Protein AF-A0A6B0VIJ8-F1 (afdb_monomer)

Solvent-accessible surface area (backbone atoms only — not comparable to full-atom values): 8022 Å² total; per-residue (Å²): 126,75,68,58,58,57,51,50,52,50,51,51,52,19,49,52,45,1,47,54,41,32,51,50,53,47,51,50,50,16,57,50,68,76,45,74,67,86,78,74,76,57,95,39,75,68,50,44,50,53,52,52,52,31,54,52,40,26,23,44,55,32,16,50,32,46,42,39,31,72,77,68,64,44,55,61,19,44,53,48,47,53,51,54,50,53,50,17,48,53,56,32,32,56,52,44,51,53,24,60,77,68,71,48,80,89,81,82,87,50,50,46,38,39,59,53,79,41,29,66,55,61,41,50,52,27,50,52,45,40,52,51,54,50,56,54,50,57,56,56,58,57,54,58,58,66,67,74,78,112

Foldseek 3Di:
DVVVVVVVVLQVVLQVQLQVQLVVLQVLVCVLLVHDRPPDDDPDPVSVVLQVVLSVLSSCLRSVLSSCCVPVVDDQLVVLSVVLSVCQSVQSSVVNVVCVVVVHDDDDDGSSVCSGRVSVVSVVVSVVSSVVSNVVVVVVVVVVVVVVVD

Sequence (150 aa):
MISDTRSRRTVAYCLVGGIVHAILA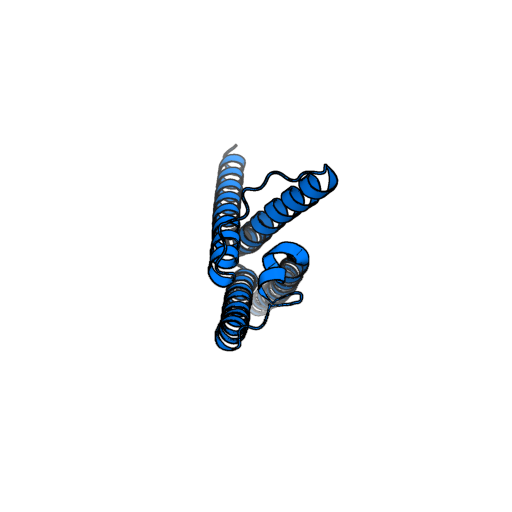LWLGAAVRGRSIPVSTPDTPSGGLVVAVTLVGLVLLGAVPLALRIRKRLVTPLVALGVLFAWAFVSSWFHFETARDTGATPTGLYADSLFGVLWFVPLAVVLLLGIVEYAVRTRFDSHRFSAVQN

Radius of gyration: 19.54 Å; Cα contacts (8 Å, |Δi|>4): 131; chains: 1; bounding box: 58×33×59 Å

Nearest PDB structures (foldseek):
  7my1-assembly1_AAA-2  TM=3.046E-01  e=9.229E+00  Synechocystis sp. PCC 6803 substr. Kazusa

Organism: NCBI:txid2691917

pLDDT: mean 88.45, std 10.41, range [52.62, 97.88]

Secondary structure (DSSP, 8-state):
-HHHHHHHHHHHHHHHHHHHHHHHHHHHHHHHHT-----PPPSSHHHHHHHHHHHHHHHHHHHHHHHHHHHH---HHHHHHHHHHHHHHHHHHHHHHHHHHHT----S--TTHHHHT-THHHHHHHHHHHHHHHHHHHHHHHHHHHTT--

Structure (mmCIF, N/CA/C/O backbone):
data_AF-A0A6B0VIJ8-F1
#
_entry.id   AF-A0A6B0VIJ8-F1
#
loop_
_atom_site.group_PDB
_atom_site.id
_atom_site.type_symbol
_atom_site.label_atom_id
_atom_site.label_alt_id
_atom_site.label_comp_id
_atom_site.label_asym_id
_atom_site.label_entity_id
_atom_site.label_seq_id
_atom_site.pdbx_PDB_ins_code
_atom_site.Cartn_x
_atom_site.Cartn_y
_atom_site.Cartn_z
_atom_site.occupancy
_atom_site.B_iso_or_equiv
_atom_site.auth_seq_id
_atom_site.auth_comp_id
_atom_site.auth_asym_id
_atom_site.auth_atom_id
_atom_site.pdbx_PDB_model_num
ATOM 1 N N . MET A 1 1 ? -2.175 8.839 33.047 1.00 52.62 1 MET A N 1
ATOM 2 C CA . MET A 1 1 ? -0.808 8.546 32.548 1.00 52.62 1 MET A CA 1
ATOM 3 C C . MET A 1 1 ? -0.649 7.180 31.853 1.00 52.62 1 MET A C 1
ATOM 5 O O . MET A 1 1 ? 0.261 7.038 31.053 1.00 52.62 1 MET A O 1
ATOM 9 N N . ILE A 1 2 ? -1.527 6.185 32.075 1.00 54.41 2 ILE A N 1
ATOM 10 C CA . ILE A 1 2 ? -1.421 4.830 31.470 1.00 54.41 2 ILE A CA 1
ATOM 11 C C . ILE A 1 2 ? -1.957 4.750 30.018 1.00 54.41 2 ILE A C 1
ATOM 13 O O . ILE A 1 2 ? -1.552 3.884 29.245 1.00 54.41 2 ILE A O 1
ATOM 17 N N . SER A 1 3 ? -2.83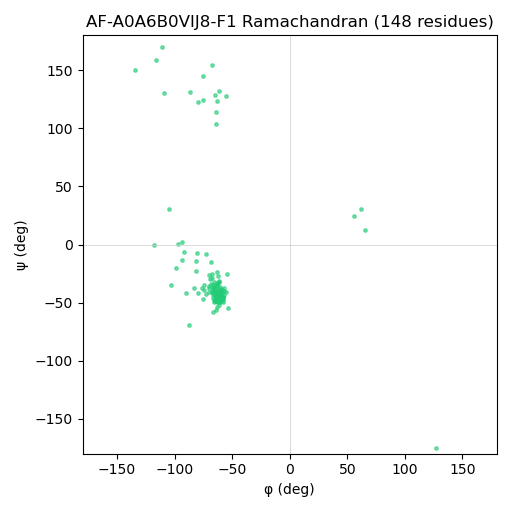7 5.667 29.601 1.00 60.19 3 SER A N 1
ATOM 18 C CA . SER A 1 3 ? -3.394 5.705 28.236 1.00 60.19 3 SER A CA 1
ATOM 19 C C . SER A 1 3 ? -2.358 6.058 27.158 1.00 60.19 3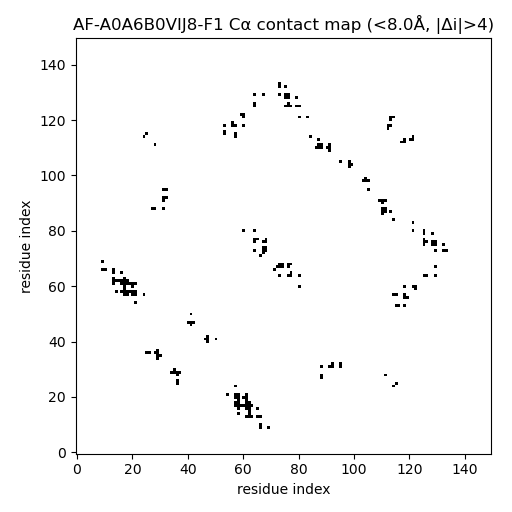 SER A C 1
ATOM 21 O O . SER A 1 3 ? -2.471 5.601 26.019 1.00 60.19 3 SER A O 1
ATOM 23 N N . ASP A 1 4 ? -1.327 6.824 27.522 1.00 64.69 4 ASP A N 1
ATOM 24 C CA . ASP A 1 4 ? -0.379 7.400 26.566 1.00 64.69 4 ASP A CA 1
ATOM 25 C C . ASP A 1 4 ? 0.622 6.355 26.036 1.00 64.69 4 ASP A C 1
ATOM 27 O O . ASP A 1 4 ? 0.912 6.279 24.841 1.00 64.69 4 ASP A O 1
ATOM 31 N N . THR A 1 5 ? 1.064 5.429 26.890 1.00 71.25 5 THR A N 1
ATOM 32 C CA . THR A 1 5 ? 1.993 4.352 26.503 1.00 71.25 5 THR A CA 1
ATOM 33 C C . THR A 1 5 ? 1.341 3.315 25.585 1.00 71.25 5 THR A C 1
ATOM 35 O O . THR A 1 5 ? 1.972 2.849 24.634 1.00 71.25 5 THR A O 1
ATOM 38 N N . ARG A 1 6 ? 0.061 2.976 25.806 1.00 75.69 6 ARG A N 1
ATOM 39 C CA . ARG A 1 6 ? -0.697 2.046 24.944 1.00 75.69 6 ARG A CA 1
ATOM 40 C C . ARG A 1 6 ? -0.934 2.634 23.552 1.00 75.69 6 ARG A C 1
ATOM 42 O O . ARG A 1 6 ? -0.823 1.917 22.554 1.00 75.69 6 ARG A O 1
ATOM 49 N N . SER A 1 7 ? -1.205 3.938 23.489 1.00 84.81 7 SER A N 1
ATOM 50 C CA . SER A 1 7 ? -1.339 4.677 22.233 1.00 84.81 7 SER A CA 1
ATOM 51 C C . SER A 1 7 ? -0.022 4.676 21.450 1.00 84.81 7 SER A C 1
ATOM 53 O O . SER A 1 7 ? -0.003 4.256 20.292 1.00 84.81 7 SER A O 1
ATOM 55 N N . ARG A 1 8 ? 1.100 5.010 22.107 1.00 88.19 8 ARG A N 1
ATOM 56 C CA . ARG A 1 8 ? 2.441 5.010 21.491 1.00 88.19 8 ARG A CA 1
ATOM 57 C C . ARG A 1 8 ? 2.856 3.638 20.962 1.00 88.19 8 ARG A C 1
ATOM 59 O O . ARG A 1 8 ? 3.306 3.544 19.826 1.00 88.19 8 ARG A O 1
ATOM 66 N N . ARG A 1 9 ? 2.645 2.564 21.734 1.00 89.88 9 ARG A N 1
ATOM 67 C CA . ARG A 1 9 ? 2.926 1.186 21.281 1.00 89.88 9 ARG A CA 1
ATOM 68 C C . ARG A 1 9 ? 2.100 0.810 20.053 1.00 89.88 9 ARG A C 1
ATOM 70 O O . ARG A 1 9 ? 2.623 0.213 19.123 1.00 89.88 9 ARG A O 1
ATOM 77 N N . THR A 1 10 ? 0.826 1.202 20.025 1.00 90.94 10 THR A N 1
ATOM 78 C CA . THR A 1 10 ? -0.048 0.949 18.869 1.00 90.94 10 THR A CA 1
ATOM 79 C C . THR A 1 10 ? 0.466 1.661 17.621 1.00 90.94 10 THR A C 1
ATOM 81 O O . THR A 1 10 ? 0.538 1.047 16.562 1.00 90.94 10 THR A O 1
ATOM 84 N N . VAL A 1 11 ? 0.848 2.936 17.747 1.00 93.06 11 VAL A N 1
ATOM 85 C CA . VAL A 1 11 ? 1.435 3.708 16.641 1.00 93.06 11 VAL A CA 1
ATOM 86 C C . VAL A 1 11 ? 2.730 3.056 16.161 1.00 93.06 11 VAL A C 1
ATOM 88 O O . VAL A 1 11 ? 2.876 2.842 14.962 1.00 93.06 11 VAL A O 1
ATOM 91 N N . ALA A 1 12 ? 3.616 2.659 17.078 1.00 94.44 12 ALA A N 1
ATOM 92 C CA . ALA A 1 12 ? 4.860 1.976 16.737 1.00 94.44 12 ALA A CA 1
ATOM 93 C C . ALA A 1 12 ? 4.610 0.674 15.957 1.00 94.44 12 ALA A C 1
ATOM 95 O O . ALA A 1 12 ? 5.212 0.476 14.907 1.00 94.44 12 ALA A O 1
ATOM 96 N N . TYR A 1 13 ? 3.673 -0.175 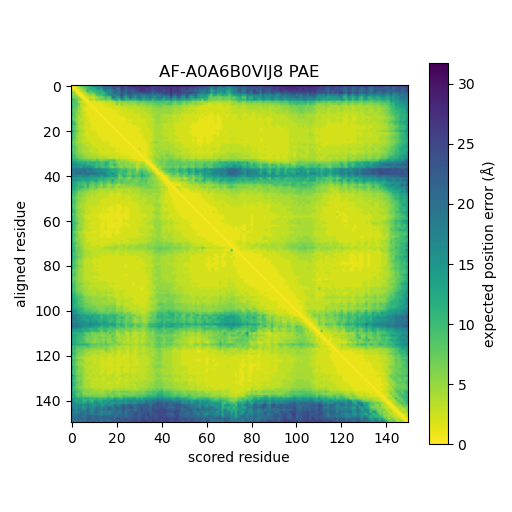16.394 1.00 95.00 13 TYR A N 1
ATOM 97 C CA . TYR A 1 13 ? 3.324 -1.396 15.657 1.00 95.00 13 TYR A CA 1
ATOM 98 C C . TYR A 1 13 ? 2.749 -1.113 14.267 1.00 95.00 13 TYR A C 1
ATOM 100 O O . TYR A 1 13 ? 3.079 -1.817 13.317 1.00 95.00 13 TYR A O 1
ATOM 108 N N . CYS A 1 14 ? 1.920 -0.074 14.130 1.00 96.19 14 CYS A N 1
ATOM 109 C CA . CYS A 1 14 ? 1.379 0.313 12.827 1.00 96.19 14 CYS A CA 1
ATOM 110 C C . CYS A 1 14 ? 2.489 0.804 11.892 1.00 96.19 14 CYS A C 1
ATOM 112 O O . CYS 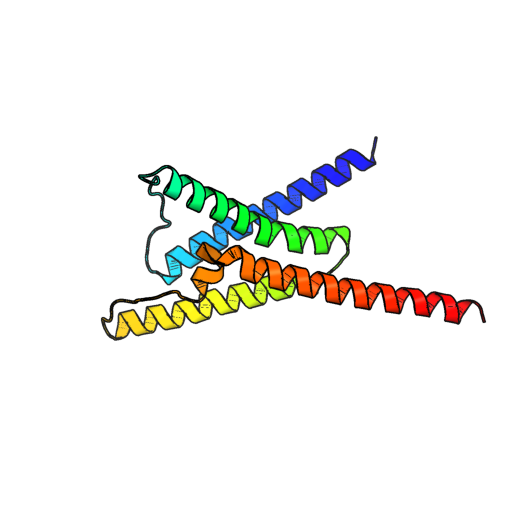A 1 14 ? 2.520 0.407 10.733 1.00 96.19 14 CYS A O 1
ATOM 114 N N . LEU A 1 15 ? 3.422 1.611 12.405 1.00 97.19 15 LEU A N 1
ATOM 115 C CA . LEU A 1 15 ? 4.578 2.084 11.644 1.00 97.19 15 LEU A CA 1
ATOM 116 C C . LEU A 1 15 ? 5.481 0.929 11.211 1.00 97.19 15 LEU A C 1
ATOM 118 O O . LEU A 1 15 ? 5.843 0.866 10.043 1.00 97.19 15 LEU A O 1
ATOM 122 N N . VAL A 1 16 ? 5.788 -0.014 12.106 1.00 97.69 16 VAL A N 1
ATOM 123 C CA . VAL A 1 16 ? 6.576 -1.210 11.764 1.00 97.69 16 VAL A CA 1
ATOM 124 C C . VAL A 1 16 ? 5.880 -2.021 10.671 1.00 97.69 16 VAL A C 1
ATOM 126 O O . VAL A 1 16 ? 6.516 -2.366 9.681 1.00 97.69 16 VAL A O 1
ATOM 129 N N . GLY A 1 17 ? 4.572 -2.272 10.793 1.00 96.88 17 GLY A N 1
ATOM 130 C CA . GLY A 1 17 ? 3.806 -2.965 9.753 1.00 96.88 17 GLY A CA 1
ATOM 131 C C . GLY A 1 17 ? 3.809 -2.223 8.412 1.00 96.88 17 GLY A C 1
ATOM 132 O O . GLY A 1 17 ? 3.972 -2.844 7.365 1.00 96.88 17 GLY A O 1
ATOM 133 N N . GLY A 1 18 ? 3.701 -0.893 8.444 1.00 97.19 18 GLY A N 1
ATOM 134 C CA . GLY A 1 18 ? 3.830 -0.034 7.267 1.00 97.19 18 GLY A CA 1
ATOM 135 C C . GLY A 1 18 ? 5.204 -0.124 6.603 1.00 97.19 18 GLY A C 1
ATOM 136 O O . GLY A 1 18 ? 5.290 -0.290 5.391 1.00 97.19 18 GLY A O 1
ATOM 137 N N . ILE A 1 19 ? 6.281 -0.078 7.388 1.00 97.75 19 ILE A N 1
ATOM 138 C CA . ILE A 1 19 ? 7.658 -0.216 6.891 1.00 97.75 19 ILE A CA 1
ATOM 139 C C . ILE A 1 19 ? 7.869 -1.596 6.261 1.00 97.75 19 ILE A C 1
ATOM 141 O O . ILE A 1 19 ? 8.399 -1.685 5.157 1.00 97.75 19 ILE A O 1
ATOM 145 N N . VAL A 1 20 ? 7.412 -2.667 6.917 1.00 97.50 20 VAL A N 1
ATOM 146 C CA . VAL A 1 20 ? 7.487 -4.032 6.370 1.00 97.50 20 VAL A CA 1
ATOM 147 C C . VAL A 1 20 ? 6.733 -4.130 5.043 1.00 97.50 20 VAL A C 1
ATOM 149 O O . VAL A 1 20 ? 7.264 -4.683 4.082 1.00 97.50 20 VAL A O 1
ATOM 152 N N . HIS A 1 21 ? 5.531 -3.551 4.954 1.00 96.19 21 HIS A N 1
ATOM 153 C CA . HIS A 1 21 ? 4.776 -3.491 3.703 1.00 96.19 21 HIS A CA 1
ATOM 154 C C . HIS A 1 21 ? 5.541 -2.738 2.607 1.00 96.19 21 HIS A C 1
ATOM 156 O O . HIS A 1 21 ? 5.638 -3.235 1.489 1.00 96.19 21 HIS A O 1
ATOM 162 N N . ALA A 1 22 ? 6.118 -1.576 2.923 1.00 95.38 22 ALA A N 1
ATOM 163 C CA . ALA A 1 22 ? 6.884 -0.786 1.965 1.00 95.38 22 ALA A CA 1
ATOM 164 C C . ALA A 1 22 ? 8.103 -1.551 1.429 1.00 95.38 22 ALA A C 1
ATOM 166 O O . ALA A 1 22 ? 8.314 -1.599 0.219 1.00 95.38 22 ALA A O 1
ATOM 167 N N . ILE A 1 23 ? 8.863 -2.207 2.313 1.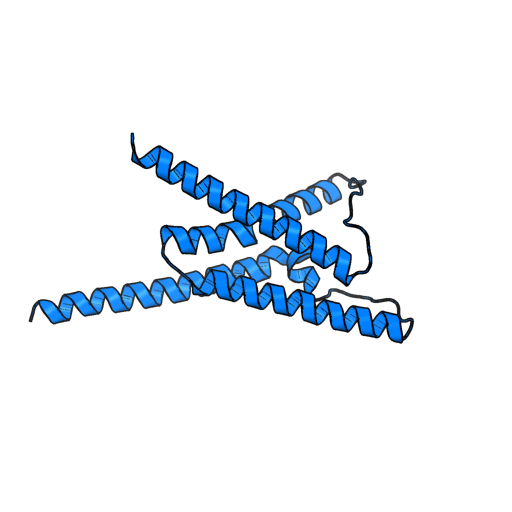00 95.06 23 ILE A N 1
ATOM 168 C CA . ILE A 1 23 ? 10.005 -3.047 1.927 1.00 95.06 23 ILE A CA 1
ATOM 169 C C . ILE A 1 23 ? 9.545 -4.179 1.006 1.00 95.06 23 ILE A C 1
ATOM 171 O O . ILE A 1 23 ? 10.149 -4.395 -0.043 1.00 95.06 23 ILE A O 1
ATOM 175 N N . LEU A 1 24 ? 8.460 -4.873 1.362 1.00 94.62 24 LEU A N 1
ATOM 176 C CA . LEU A 1 24 ? 7.932 -5.977 0.564 1.00 94.62 24 LEU A CA 1
ATOM 177 C C . LEU A 1 24 ? 7.451 -5.509 -0.817 1.00 94.62 24 LEU A C 1
ATOM 179 O O . LEU A 1 24 ? 7.731 -6.175 -1.810 1.00 94.62 24 LEU A O 1
ATOM 183 N N . ALA A 1 25 ? 6.768 -4.364 -0.891 1.00 93.69 25 ALA A N 1
ATOM 184 C CA . ALA A 1 25 ? 6.295 -3.775 -2.142 1.00 93.69 25 ALA A CA 1
ATOM 185 C C . ALA A 1 25 ? 7.457 -3.426 -3.081 1.00 93.69 25 ALA A C 1
ATOM 187 O O . ALA A 1 25 ? 7.426 -3.763 -4.264 1.00 93.69 25 ALA A O 1
ATOM 188 N N . LEU A 1 26 ? 8.504 -2.787 -2.548 1.00 92.00 26 LEU A N 1
ATOM 189 C CA . LEU A 1 26 ? 9.697 -2.426 -3.314 1.00 92.00 26 LEU A CA 1
ATOM 190 C C . LEU A 1 26 ? 10.471 -3.666 -3.770 1.00 92.00 26 LEU A C 1
ATOM 192 O O . LEU A 1 26 ? 10.888 -3.738 -4.926 1.00 92.00 26 LEU A O 1
ATOM 196 N N . TRP A 1 27 ? 10.636 -4.649 -2.882 1.00 92.69 27 TRP A N 1
ATOM 197 C CA . TRP A 1 27 ? 11.332 -5.894 -3.191 1.00 92.69 27 TRP A CA 1
ATOM 198 C C . TRP A 1 27 ? 10.601 -6.701 -4.270 1.00 92.69 27 TRP A C 1
ATOM 200 O O . TRP A 1 27 ? 11.223 -7.097 -5.255 1.00 92.69 27 TRP A O 1
ATOM 210 N N . LEU A 1 28 ? 9.282 -6.883 -4.149 1.00 92.56 28 LEU A N 1
ATOM 211 C CA . LEU A 1 28 ? 8.491 -7.571 -5.172 1.00 92.56 28 LEU A CA 1
ATOM 212 C C . LEU A 1 28 ? 8.454 -6.797 -6.491 1.00 92.56 28 LEU A C 1
ATOM 214 O O . LEU A 1 28 ? 8.523 -7.414 -7.549 1.00 92.56 28 LEU A O 1
ATOM 218 N N . GLY A 1 29 ? 8.391 -5.463 -6.452 1.00 90.75 29 GLY A N 1
ATOM 219 C CA . GLY A 1 29 ? 8.429 -4.637 -7.663 1.00 90.75 29 GLY A CA 1
ATOM 220 C C . GLY A 1 29 ? 9.739 -4.804 -8.425 1.00 90.75 29 GLY A C 1
ATOM 221 O O . GLY A 1 29 ? 9.739 -4.976 -9.644 1.00 90.75 29 GLY A O 1
ATOM 222 N N . ALA A 1 30 ? 10.855 -4.828 -7.699 1.00 89.81 30 ALA A N 1
ATOM 223 C CA . ALA A 1 30 ? 12.171 -5.113 -8.255 1.00 89.81 30 ALA A CA 1
ATOM 224 C C . ALA A 1 30 ? 12.241 -6.540 -8.837 1.00 89.81 30 ALA A C 1
ATOM 226 O O . ALA A 1 30 ? 12.613 -6.713 -10.000 1.00 89.81 30 ALA A O 1
ATOM 227 N N . ALA A 1 31 ? 11.795 -7.543 -8.071 1.00 90.88 31 ALA A N 1
ATOM 228 C CA . ALA A 1 31 ? 11.807 -8.949 -8.470 1.00 90.88 31 ALA A CA 1
ATOM 229 C C . ALA A 1 31 ? 10.972 -9.213 -9.733 1.00 90.88 31 ALA A C 1
ATOM 231 O O . ALA A 1 31 ? 11.474 -9.792 -10.694 1.00 90.88 31 ALA A O 1
ATOM 232 N N . VAL A 1 32 ? 9.728 -8.724 -9.778 1.00 90.25 32 VAL A N 1
ATOM 233 C CA . VAL A 1 32 ? 8.829 -8.869 -10.935 1.00 90.25 32 VAL A CA 1
ATOM 234 C C . VAL A 1 32 ? 9.430 -8.244 -12.193 1.00 90.25 32 VAL A C 1
ATOM 236 O O . VAL A 1 32 ? 9.321 -8.810 -13.279 1.00 90.25 32 VAL A O 1
ATOM 239 N N . ARG A 1 33 ? 10.118 -7.107 -12.056 1.00 87.62 33 ARG A N 1
ATOM 240 C CA . ARG A 1 33 ? 10.763 -6.404 -13.174 1.00 87.62 33 ARG A CA 1
ATOM 241 C C . ARG A 1 33 ? 12.117 -6.995 -13.567 1.00 87.62 33 ARG A C 1
ATOM 243 O O . ARG A 1 33 ? 12.675 -6.568 -14.574 1.00 87.62 33 ARG A O 1
ATOM 250 N N . GLY A 1 34 ? 12.652 -7.952 -12.804 1.00 84.56 34 GLY A N 1
ATOM 251 C CA . GLY A 1 34 ? 14.008 -8.472 -12.991 1.00 84.56 34 GLY A CA 1
ATOM 252 C C . GLY A 1 34 ? 15.086 -7.398 -12.806 1.00 84.56 34 GLY A C 1
ATOM 253 O O . GLY A 1 34 ? 16.114 -7.433 -13.476 1.00 84.56 34 GLY A O 1
ATOM 254 N N . ARG A 1 35 ? 14.828 -6.397 -11.956 1.00 81.69 35 ARG A N 1
ATOM 255 C CA . ARG A 1 35 ? 15.741 -5.281 -11.677 1.00 81.69 35 ARG A CA 1
ATOM 256 C C . ARG A 1 35 ? 16.172 -5.309 -10.217 1.00 81.69 35 ARG A C 1
ATOM 258 O O . ARG A 1 35 ? 15.491 -5.877 -9.369 1.00 81.69 35 ARG A O 1
ATOM 265 N N . SER A 1 36 ? 17.288 -4.661 -9.911 1.00 79.75 36 SER A N 1
ATOM 266 C CA . SER A 1 36 ? 17.617 -4.315 -8.531 1.00 79.75 36 SER A CA 1
ATOM 267 C C . SER A 1 36 ? 16.635 -3.267 -7.999 1.00 79.75 36 SER A C 1
ATOM 269 O O . SER A 1 36 ? 16.035 -2.504 -8.763 1.00 79.75 36 SER A O 1
ATOM 271 N N . ILE A 1 37 ? 16.464 -3.230 -6.673 1.00 74.62 37 ILE A N 1
ATOM 272 C CA . ILE A 1 37 ? 15.730 -2.146 -6.013 1.00 74.62 37 ILE A CA 1
ATOM 273 C C . ILE A 1 37 ? 16.408 -0.834 -6.432 1.00 74.62 37 ILE A C 1
ATOM 275 O O . ILE A 1 37 ? 17.631 -0.743 -6.310 1.00 74.62 37 ILE A O 1
ATOM 279 N N . PRO A 1 38 ? 15.672 0.162 -6.952 1.00 65.00 38 PRO A N 1
ATOM 280 C CA . PRO A 1 38 ? 16.273 1.422 -7.361 1.00 65.00 38 PRO A CA 1
ATOM 281 C C . PRO A 1 38 ? 16.848 2.130 -6.128 1.00 65.00 38 PRO A C 1
ATOM 283 O O . PRO A 1 38 ? 16.112 2.687 -5.320 1.00 65.00 38 PRO A O 1
ATOM 286 N N . VAL A 1 39 ? 18.174 2.074 -5.976 1.00 64.06 39 VAL A N 1
ATOM 287 C CA . VAL A 1 39 ? 18.938 2.800 -4.939 1.00 64.06 39 VAL A CA 1
ATOM 288 C C . VAL A 1 39 ? 19.454 4.142 -5.476 1.00 64.06 39 VAL A C 1
ATOM 290 O O . VAL A 1 39 ? 20.166 4.868 -4.790 1.00 64.06 39 VAL A O 1
ATOM 293 N N . SER A 1 40 ? 19.121 4.480 -6.724 1.00 64.62 40 SER A N 1
ATOM 294 C CA . SER A 1 40 ? 19.576 5.703 -7.374 1.00 64.62 40 SER A CA 1
ATOM 295 C C . SER A 1 40 ? 19.037 6.929 -6.643 1.00 64.62 40 SER A C 1
ATOM 297 O O . SER A 1 40 ? 17.826 7.093 -6.482 1.00 64.62 40 SER A O 1
ATOM 299 N N . THR A 1 41 ? 19.947 7.801 -6.213 1.00 73.50 41 THR A N 1
ATOM 300 C CA . THR A 1 41 ? 19.600 9.128 -5.712 1.00 73.50 41 THR A CA 1
ATOM 301 C C . THR A 1 41 ? 18.927 9.926 -6.825 1.00 73.50 41 THR A C 1
ATOM 303 O O . THR A 1 41 ? 19.447 9.943 -7.937 1.00 73.50 41 THR A O 1
ATOM 306 N N . PRO A 1 42 ? 17.784 10.575 -6.563 1.00 81.69 42 PRO A N 1
ATOM 307 C CA . PRO A 1 42 ? 17.129 11.381 -7.578 1.00 81.69 42 PRO A CA 1
ATOM 308 C C . PRO A 1 42 ? 18.003 12.577 -7.971 1.00 81.69 42 PRO A C 1
ATOM 310 O O . PRO A 1 42 ? 18.413 13.356 -7.114 1.00 81.69 42 PRO A O 1
ATOM 313 N N . ASP A 1 43 ? 18.222 12.749 -9.275 1.00 86.69 43 ASP A N 1
ATOM 314 C CA . ASP A 1 43 ? 19.076 13.809 -9.838 1.00 86.69 43 ASP A CA 1
ATOM 315 C C . ASP A 1 43 ? 18.444 15.211 -9.751 1.00 86.69 43 ASP A C 1
ATOM 317 O O . ASP A 1 43 ? 19.075 16.220 -10.062 1.00 86.69 43 ASP A O 1
ATOM 321 N N . THR A 1 44 ? 17.172 15.290 -9.346 1.00 88.94 44 THR A N 1
ATOM 322 C CA . THR A 1 44 ? 16.405 16.536 -9.248 1.00 88.94 44 THR A CA 1
ATOM 323 C C . THR A 1 44 ? 15.630 16.616 -7.929 1.00 88.94 44 THR A C 1
ATOM 325 O O . THR A 1 44 ? 15.167 15.589 -7.418 1.00 88.94 44 THR A O 1
ATOM 328 N N . PRO A 1 45 ? 15.396 17.829 -7.389 1.00 86.38 45 PRO A N 1
ATOM 329 C CA . PRO A 1 45 ? 14.569 18.011 -6.194 1.00 86.38 45 PRO A CA 1
ATOM 330 C C . PRO A 1 45 ? 13.146 17.455 -6.348 1.00 86.38 45 PRO A C 1
ATOM 332 O O . PRO A 1 45 ? 12.600 16.870 -5.413 1.00 86.38 45 PRO A O 1
ATOM 335 N N . SER A 1 46 ? 12.550 17.591 -7.537 1.00 86.94 46 SER A N 1
ATOM 336 C CA . SER A 1 46 ? 11.228 17.037 -7.847 1.00 86.94 46 SER A CA 1
ATOM 337 C C . SER A 1 46 ? 11.231 15.507 -7.828 1.00 86.94 46 SER A C 1
ATOM 339 O O . SER A 1 46 ? 10.311 14.911 -7.272 1.00 86.94 46 SER A O 1
ATOM 341 N N . GLY A 1 47 ? 12.285 14.863 -8.342 1.00 86.00 47 GLY A N 1
ATOM 342 C CA . GLY A 1 47 ? 12.479 13.417 -8.209 1.00 86.00 47 GLY A CA 1
ATOM 343 C C . GLY A 1 47 ? 12.573 12.977 -6.745 1.00 86.00 47 GLY A C 1
ATOM 344 O O . GLY A 1 47 ? 11.926 12.009 -6.346 1.00 86.00 47 GLY A O 1
ATOM 345 N N . GLY A 1 48 ? 13.303 13.738 -5.921 1.00 87.00 48 GLY A N 1
ATOM 346 C CA . GLY A 1 48 ? 13.390 13.521 -4.472 1.00 87.00 48 GLY A CA 1
ATOM 347 C C . GLY A 1 48 ? 12.033 13.560 -3.783 1.00 87.00 48 GLY A C 1
ATOM 348 O O . GLY A 1 48 ? 11.707 12.667 -2.999 1.00 87.00 48 GLY A O 1
ATOM 349 N N . LEU A 1 49 ? 11.208 14.548 -4.129 1.00 89.56 49 LEU A N 1
ATOM 350 C CA . LEU A 1 49 ? 9.857 14.673 -3.594 1.00 89.56 49 LEU A CA 1
ATOM 351 C C . LEU A 1 49 ? 8.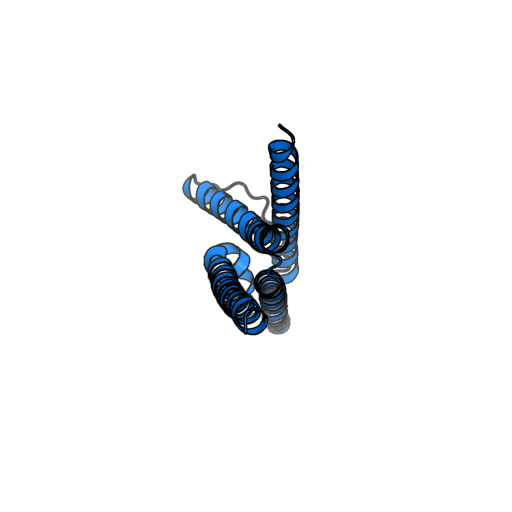968 13.485 -3.989 1.00 89.56 49 LEU A C 1
ATOM 353 O O . LEU A 1 49 ? 8.263 12.947 -3.137 1.00 89.56 49 LEU A O 1
ATOM 357 N N . VAL A 1 50 ? 9.019 13.040 -5.248 1.00 88.25 50 VAL A N 1
ATOM 358 C CA . VAL A 1 50 ? 8.235 11.885 -5.724 1.00 88.25 50 VAL A CA 1
ATOM 359 C C . VAL A 1 50 ? 8.615 10.611 -4.970 1.00 88.25 50 VAL A C 1
ATOM 361 O O . VAL A 1 50 ? 7.730 9.875 -4.525 1.00 88.25 50 VAL A O 1
ATOM 364 N N . VAL A 1 51 ? 9.913 10.368 -4.765 1.00 88.69 51 VAL A N 1
ATOM 365 C CA . VAL A 1 51 ? 10.397 9.223 -3.979 1.00 88.69 51 VAL A CA 1
ATOM 366 C C . VAL A 1 51 ? 9.909 9.319 -2.534 1.00 88.69 51 VAL A C 1
ATOM 368 O O . VAL A 1 51 ? 9.345 8.355 -2.018 1.00 88.69 51 VAL A O 1
ATOM 371 N N . ALA A 1 52 ? 10.049 10.482 -1.892 1.00 91.31 52 ALA A N 1
ATOM 372 C CA . ALA A 1 52 ? 9.610 10.681 -0.513 1.00 91.31 52 ALA A CA 1
ATOM 373 C C . ALA A 1 52 ? 8.099 10.443 -0.345 1.00 91.31 52 ALA A C 1
ATOM 375 O O . ALA A 1 52 ? 7.686 9.697 0.543 1.00 91.31 52 ALA A O 1
ATOM 376 N N . VAL A 1 53 ? 7.273 11.015 -1.228 1.00 92.50 53 VAL A N 1
ATOM 377 C CA . VAL A 1 53 ? 5.812 10.834 -1.216 1.00 92.50 53 VAL A CA 1
ATOM 378 C C . VAL A 1 53 ? 5.436 9.370 -1.441 1.00 92.50 53 VAL A C 1
ATOM 380 O O . VAL A 1 53 ? 4.550 8.859 -0.759 1.00 92.50 53 VAL A O 1
ATOM 383 N N . THR A 1 54 ? 6.128 8.677 -2.344 1.00 91.81 54 THR A N 1
ATOM 384 C CA . THR A 1 54 ? 5.903 7.249 -2.612 1.00 91.81 54 THR A CA 1
ATOM 385 C C . THR A 1 54 ? 6.221 6.389 -1.390 1.00 91.81 54 THR A C 1
ATOM 387 O O . THR A 1 54 ? 5.409 5.556 -0.994 1.00 91.81 54 THR A O 1
ATOM 390 N N . LEU A 1 55 ? 7.369 6.615 -0.742 1.00 93.50 55 LEU A N 1
ATOM 391 C CA . LEU A 1 55 ? 7.761 5.877 0.462 1.00 93.50 55 LEU A CA 1
ATOM 392 C C . LEU A 1 55 ? 6.774 6.104 1.609 1.00 93.50 55 LEU A C 1
ATOM 394 O O . LEU A 1 55 ? 6.355 5.148 2.262 1.00 93.50 55 LEU A O 1
ATOM 398 N N . VAL A 1 56 ? 6.358 7.353 1.827 1.00 95.56 56 VAL A N 1
ATOM 399 C CA . VAL A 1 56 ? 5.325 7.679 2.819 1.00 95.56 56 VAL A CA 1
ATOM 400 C C . VAL A 1 56 ? 4.015 6.974 2.474 1.00 95.56 56 VAL A C 1
ATOM 402 O O . VAL A 1 56 ? 3.411 6.352 3.345 1.00 95.56 56 VAL A O 1
ATOM 405 N N . GLY A 1 57 ? 3.600 7.014 1.209 1.00 95.50 57 GLY A N 1
ATOM 406 C CA . GLY A 1 57 ? 2.394 6.354 0.722 1.00 95.50 57 GLY A CA 1
ATOM 407 C C . GLY A 1 57 ? 2.382 4.848 0.966 1.00 95.50 57 GLY A C 1
ATOM 408 O O . GLY A 1 57 ? 1.405 4.310 1.488 1.00 95.50 57 GLY A O 1
ATOM 409 N N . LEU A 1 58 ? 3.496 4.177 0.675 1.00 95.75 58 LEU A N 1
ATOM 410 C CA . LEU A 1 58 ? 3.692 2.756 0.950 1.00 95.75 58 LEU A CA 1
ATOM 411 C C . LEU A 1 58 ? 3.625 2.442 2.449 1.00 95.75 58 LEU A C 1
ATOM 413 O O . LEU A 1 58 ? 2.942 1.504 2.860 1.00 95.75 58 LEU A O 1
ATOM 417 N N . VAL A 1 59 ? 4.276 3.246 3.293 1.00 97.56 59 VAL A N 1
ATOM 418 C CA . VAL A 1 59 ? 4.190 3.055 4.748 1.00 97.56 59 VAL A CA 1
ATOM 419 C C . VAL A 1 59 ? 2.748 3.227 5.228 1.00 97.56 59 VAL A C 1
ATOM 421 O O . VAL A 1 59 ? 2.261 2.414 6.015 1.00 97.56 59 VAL A O 1
ATOM 424 N N . LEU A 1 60 ? 2.035 4.241 4.732 1.00 97.25 60 LEU A N 1
ATOM 425 C CA . LEU A 1 60 ? 0.633 4.478 5.074 1.00 97.25 60 LEU A CA 1
ATOM 426 C C . LEU A 1 60 ? -0.276 3.331 4.623 1.00 97.25 60 LEU A C 1
ATOM 428 O O . LEU A 1 60 ? -1.141 2.919 5.397 1.00 97.25 60 LEU A O 1
ATOM 432 N N . LEU A 1 61 ? -0.056 2.777 3.429 1.00 96.19 61 LEU A N 1
ATOM 433 C CA . LEU A 1 61 ? -0.811 1.639 2.904 1.00 96.19 61 LEU A CA 1
ATOM 434 C C . LEU A 1 61 ? -0.782 0.433 3.839 1.00 96.19 61 LEU A C 1
ATOM 436 O O . LEU A 1 61 ? -1.823 -0.179 4.043 1.00 96.19 61 LEU A O 1
ATOM 440 N N . GLY A 1 62 ? 0.362 0.114 4.449 1.00 96.25 62 GLY A N 1
ATOM 441 C CA . GLY A 1 62 ? 0.433 -0.951 5.453 1.00 96.25 62 GLY A CA 1
ATOM 442 C C . GLY A 1 62 ? -0.064 -0.514 6.835 1.00 96.25 62 GLY A C 1
ATOM 443 O O . GLY A 1 62 ? -0.791 -1.249 7.509 1.00 96.25 62 GLY A O 1
ATOM 444 N N . ALA A 1 63 ? 0.294 0.698 7.267 1.00 97.12 63 ALA A N 1
ATOM 445 C CA . ALA A 1 63 ? 0.028 1.174 8.622 1.00 97.12 63 ALA A CA 1
ATOM 446 C C . ALA A 1 63 ? -1.459 1.447 8.890 1.00 97.12 63 ALA A C 1
ATOM 448 O O . ALA A 1 63 ? -1.960 1.125 9.968 1.00 97.12 63 ALA A O 1
ATOM 449 N N . VAL A 1 64 ? -2.179 2.036 7.932 1.00 96.69 64 VAL A N 1
ATOM 450 C CA . VAL A 1 64 ? -3.586 2.444 8.079 1.00 96.69 64 VAL A CA 1
ATOM 451 C C . VAL A 1 64 ? -4.529 1.251 8.293 1.00 96.69 64 VAL A C 1
ATOM 453 O O . VAL A 1 64 ? -5.218 1.234 9.316 1.00 96.69 64 VAL A O 1
ATOM 456 N N . PRO A 1 65 ? -4.584 0.230 7.417 1.00 95.38 65 PRO A N 1
ATOM 457 C CA . PRO A 1 65 ? -5.444 -0.930 7.637 1.00 95.38 65 PRO A CA 1
ATOM 458 C C . PRO A 1 65 ? -5.056 -1.704 8.896 1.00 95.38 65 PRO A C 1
ATOM 460 O O . PRO A 1 65 ? -5.937 -2.196 9.602 1.00 95.38 65 PRO A O 1
ATOM 463 N N . LEU A 1 66 ? -3.767 -1.749 9.249 1.00 96.62 66 LEU A N 1
ATOM 464 C CA . LEU A 1 66 ? -3.327 -2.339 10.511 1.00 96.62 66 LEU A CA 1
ATOM 465 C C . LEU A 1 66 ? -3.841 -1.539 11.723 1.00 96.62 66 LEU A C 1
ATOM 467 O O . LEU A 1 66 ? -4.342 -2.123 12.687 1.00 96.62 66 LEU A O 1
ATOM 471 N N . ALA A 1 67 ? -3.815 -0.207 11.660 1.00 95.88 67 ALA A N 1
ATOM 472 C CA . ALA A 1 67 ? -4.383 0.656 12.691 1.00 95.88 67 ALA A CA 1
ATOM 473 C C . ALA A 1 67 ? -5.902 0.470 12.823 1.00 95.88 67 ALA A C 1
ATOM 475 O O . ALA A 1 67 ? -6.410 0.363 13.944 1.00 95.88 67 ALA A O 1
ATOM 476 N N . LEU A 1 68 ? -6.627 0.375 11.703 1.00 94.50 68 LEU A N 1
ATOM 477 C CA . LEU A 1 68 ? -8.061 0.068 11.682 1.00 94.50 68 LEU A CA 1
ATOM 478 C C . LEU A 1 68 ? -8.341 -1.308 12.305 1.00 94.50 68 LEU A C 1
ATOM 480 O O . LEU A 1 68 ? -9.253 -1.449 13.127 1.00 94.50 68 LEU A O 1
ATOM 484 N N . ARG A 1 69 ? -7.504 -2.307 12.010 1.00 96.00 69 ARG A N 1
ATOM 485 C CA . ARG A 1 69 ? -7.605 -3.651 12.584 1.00 96.00 69 ARG A CA 1
ATOM 486 C C . ARG A 1 69 ? -7.350 -3.683 14.088 1.00 96.00 69 ARG A C 1
ATOM 488 O O . ARG A 1 69 ? -8.052 -4.406 14.797 1.00 96.00 69 ARG A O 1
ATOM 495 N N . ILE A 1 70 ? -6.372 -2.934 14.592 1.00 94.38 70 ILE A N 1
ATOM 496 C CA . ILE A 1 70 ? -6.036 -2.912 16.023 1.00 94.38 70 ILE A CA 1
ATOM 497 C C . ILE A 1 70 ? -7.067 -2.095 16.811 1.00 94.38 70 ILE A C 1
ATOM 499 O O . ILE A 1 70 ? -7.561 -2.554 17.840 1.00 94.38 70 ILE A O 1
ATOM 503 N N . ARG A 1 71 ? -7.422 -0.895 16.331 1.00 92.69 71 ARG A N 1
ATOM 504 C CA . ARG A 1 71 ? -8.270 0.053 17.075 1.00 92.69 71 ARG A CA 1
ATOM 505 C C . ARG A 1 71 ? -9.762 -0.222 16.935 1.00 92.69 71 ARG A C 1
ATOM 507 O O . ARG A 1 71 ? -10.505 -0.009 17.886 1.00 92.69 71 ARG A O 1
ATOM 514 N N . LYS A 1 72 ? -10.207 -0.645 15.751 1.00 92.00 72 LYS A N 1
ATOM 515 C CA . LYS A 1 72 ? -11.631 -0.815 15.415 1.00 92.00 72 LYS A CA 1
ATOM 516 C C . LYS A 1 72 ? -12.000 -2.262 15.080 1.00 92.00 72 LYS A C 1
ATOM 518 O O . LYS A 1 72 ? -13.163 -2.547 14.817 1.00 92.00 72 LYS A O 1
ATOM 523 N N . ARG A 1 73 ? -11.029 -3.188 15.114 1.00 93.31 73 ARG A N 1
ATOM 524 C CA . ARG A 1 73 ? -11.212 -4.608 14.757 1.00 93.31 73 ARG A CA 1
ATOM 525 C C . ARG A 1 73 ? -11.789 -4.807 13.349 1.00 93.31 73 ARG A C 1
ATOM 527 O O . ARG A 1 73 ? -12.413 -5.838 13.106 1.00 93.31 73 ARG A O 1
ATOM 534 N N . LEU A 1 74 ? -11.593 -3.836 12.456 1.00 94.50 74 LEU A N 1
ATOM 535 C CA . LEU A 1 74 ? -12.013 -3.902 11.055 1.00 94.50 74 LEU A CA 1
ATOM 536 C C . LEU A 1 74 ? -11.058 -4.833 10.306 1.00 94.50 74 LEU A C 1
ATOM 538 O O . LEU A 1 74 ? -9.841 -4.664 10.396 1.00 94.50 74 LEU A O 1
ATOM 542 N N . VAL A 1 75 ? -11.593 -5.862 9.656 1.00 96.38 75 VAL A N 1
ATOM 543 C CA . VAL A 1 75 ? -10.798 -6.911 8.995 1.00 96.38 75 VAL A CA 1
ATOM 544 C C . VAL A 1 75 ? -10.777 -6.700 7.486 1.00 96.38 75 VAL A C 1
ATOM 546 O O . VAL A 1 75 ? -9.743 -6.926 6.856 1.00 96.38 75 VAL A O 1
ATOM 549 N N . THR A 1 76 ? -11.873 -6.199 6.917 1.00 97.19 76 THR A N 1
ATOM 550 C CA . THR A 1 76 ? -12.041 -6.011 5.474 1.00 97.19 76 THR A CA 1
ATOM 551 C C . THR A 1 76 ? -10.954 -5.125 4.853 1.00 97.19 76 THR A C 1
ATOM 553 O O . THR A 1 76 ? -10.408 -5.541 3.834 1.00 97.19 76 THR A O 1
ATOM 556 N N . PRO A 1 77 ? -10.537 -3.981 5.444 1.00 95.06 77 PRO A N 1
ATOM 557 C CA . PRO A 1 77 ? -9.452 -3.159 4.898 1.00 95.06 77 PRO A CA 1
ATOM 558 C C . PRO A 1 77 ? -8.137 -3.928 4.734 1.00 95.06 77 PRO A C 1
ATOM 560 O O . PRO A 1 77 ? -7.432 -3.766 3.742 1.00 95.06 77 PRO A O 1
ATOM 563 N N . LEU A 1 78 ? -7.806 -4.778 5.710 1.00 96.38 78 LEU A N 1
ATOM 564 C CA . LEU A 1 78 ? -6.554 -5.530 5.720 1.00 96.38 78 LEU A CA 1
ATOM 565 C C . LEU A 1 78 ? -6.576 -6.656 4.681 1.00 96.38 78 LEU A C 1
ATOM 567 O O . LEU A 1 78 ? -5.601 -6.846 3.957 1.00 96.38 78 LEU A O 1
ATOM 571 N N . VAL A 1 79 ? -7.701 -7.369 4.580 1.00 97.56 79 VAL A N 1
ATOM 572 C CA . VAL A 1 79 ? -7.901 -8.410 3.563 1.00 97.56 79 VAL A CA 1
ATOM 573 C C . VAL A 1 79 ? -7.883 -7.799 2.164 1.00 97.56 79 VAL A C 1
ATOM 575 O O . VAL A 1 79 ? -7.196 -8.312 1.288 1.00 97.56 79 VAL A O 1
ATOM 578 N N . ALA A 1 80 ? -8.571 -6.673 1.965 1.00 96.62 80 ALA A N 1
ATOM 579 C CA . ALA A 1 80 ? -8.600 -5.971 0.689 1.00 96.62 80 ALA A CA 1
ATOM 580 C C . ALA A 1 80 ? -7.205 -5.523 0.247 1.00 96.62 80 ALA A C 1
ATOM 582 O O . ALA A 1 80 ? -6.849 -5.730 -0.910 1.00 96.62 80 ALA A O 1
ATOM 583 N N . LEU A 1 81 ? -6.393 -4.982 1.165 1.00 97.12 81 LEU A N 1
ATOM 584 C CA . LEU A 1 81 ? -4.998 -4.659 0.870 1.00 97.12 81 LEU A CA 1
ATOM 585 C C . LEU A 1 81 ? -4.232 -5.903 0.407 1.00 97.12 81 LEU A C 1
ATOM 587 O O . LEU A 1 81 ? -3.565 -5.847 -0.620 1.00 97.12 81 LEU A O 1
ATOM 591 N N . GLY A 1 82 ? -4.337 -7.019 1.136 1.00 97.06 82 GLY A N 1
ATOM 592 C CA . GLY A 1 82 ? -3.647 -8.263 0.788 1.00 97.06 82 GLY A CA 1
ATOM 593 C C . GLY A 1 82 ? -4.053 -8.807 -0.584 1.00 97.06 82 GLY A C 1
ATOM 594 O O . GLY A 1 82 ? -3.190 -9.181 -1.374 1.00 97.06 82 GLY A O 1
ATOM 595 N N . VAL A 1 83 ? -5.352 -8.789 -0.894 1.00 97.88 83 VAL A N 1
ATOM 596 C CA . VAL A 1 83 ? -5.889 -9.224 -2.193 1.00 97.88 83 VAL A CA 1
ATOM 597 C C . VAL A 1 83 ? -5.415 -8.311 -3.322 1.00 97.88 83 VAL A C 1
ATOM 599 O O . VAL A 1 83 ? -4.910 -8.810 -4.324 1.00 97.88 83 VAL A O 1
ATOM 602 N N . LEU A 1 84 ? -5.527 -6.987 -3.162 1.00 95.94 84 LEU A N 1
ATOM 603 C CA . LEU A 1 84 ? -5.063 -6.017 -4.161 1.00 95.94 84 LEU A CA 1
ATOM 604 C C . LEU A 1 84 ? -3.562 -6.146 -4.412 1.00 95.94 84 LEU A C 1
ATOM 606 O O . LEU A 1 84 ? -3.122 -6.097 -5.557 1.00 95.94 84 LEU A O 1
ATOM 610 N N . PHE A 1 85 ? -2.790 -6.334 -3.345 1.00 95.00 85 PHE A N 1
ATOM 611 C CA . PHE A 1 85 ? -1.349 -6.515 -3.412 1.00 95.00 85 PHE A CA 1
ATOM 612 C C . PHE A 1 85 ? -0.994 -7.790 -4.180 1.00 95.00 85 PHE A C 1
ATOM 614 O O . PHE A 1 85 ? -0.284 -7.727 -5.181 1.00 95.00 85 PHE A O 1
ATOM 621 N N . ALA A 1 86 ? -1.549 -8.938 -3.782 1.00 96.12 86 ALA A N 1
ATOM 622 C CA . ALA A 1 86 ? -1.310 -10.206 -4.465 1.00 96.12 86 ALA A CA 1
ATOM 623 C C . ALA A 1 86 ? -1.712 -10.138 -5.945 1.00 96.12 86 ALA A C 1
ATOM 625 O O . ALA A 1 86 ? -0.921 -10.497 -6.815 1.00 96.12 86 ALA A O 1
ATOM 626 N N . TRP A 1 87 ? -2.902 -9.611 -6.240 1.00 96.94 87 TRP A N 1
ATOM 627 C CA . TRP A 1 87 ? -3.378 -9.448 -7.611 1.00 96.94 87 TRP A CA 1
ATOM 628 C C . TRP A 1 87 ? -2.446 -8.563 -8.445 1.00 96.94 87 TRP A C 1
ATOM 630 O O . TRP A 1 87 ? -2.102 -8.934 -9.568 1.00 96.94 87 TRP A O 1
ATOM 640 N N . ALA A 1 88 ? -1.994 -7.429 -7.905 1.00 94.44 88 ALA A N 1
ATOM 641 C CA . ALA A 1 88 ? -1.132 -6.500 -8.626 1.00 94.44 88 ALA A CA 1
ATOM 642 C C . ALA A 1 88 ? 0.221 -7.118 -8.999 1.00 94.44 88 ALA A C 1
ATOM 644 O O . ALA A 1 88 ? 0.675 -6.984 -10.140 1.00 94.44 88 ALA A O 1
ATOM 645 N N . PHE A 1 89 ? 0.855 -7.827 -8.063 1.00 93.62 89 PHE A N 1
ATOM 646 C CA . PHE A 1 89 ? 2.158 -8.443 -8.309 1.00 93.62 89 PHE A CA 1
ATOM 647 C C . PHE A 1 89 ? 2.061 -9.686 -9.193 1.00 93.62 89 PHE A C 1
ATOM 649 O O . PHE A 1 89 ? 2.879 -9.830 -10.096 1.00 93.62 89 PHE A O 1
ATOM 656 N N . VAL A 1 90 ? 1.035 -10.524 -9.023 1.00 95.00 90 VAL A N 1
ATOM 657 C CA . VAL A 1 90 ? 0.798 -11.684 -9.902 1.00 95.00 90 VAL A CA 1
ATOM 658 C C . VAL A 1 90 ? 0.489 -11.237 -11.333 1.00 95.00 90 VAL A C 1
ATOM 660 O O . VAL A 1 90 ? 1.078 -11.753 -12.280 1.00 95.00 90 VAL A O 1
ATOM 663 N N . SER A 1 91 ? -0.377 -10.236 -11.505 1.00 93.50 91 SER A N 1
ATOM 664 C CA . SER A 1 91 ? -0.719 -9.711 -12.836 1.00 93.50 91 SER A CA 1
ATOM 665 C C . SER A 1 91 ? 0.499 -9.103 -13.529 1.00 93.50 91 SER A C 1
ATOM 667 O O . SER A 1 91 ? 0.712 -9.313 -14.721 1.00 93.50 91 SER A O 1
ATOM 669 N N . SER A 1 92 ? 1.327 -8.377 -12.775 1.00 92.81 92 SER A N 1
ATOM 670 C CA . SER A 1 92 ? 2.564 -7.806 -13.310 1.00 92.81 92 SER A CA 1
ATOM 671 C C . SER A 1 92 ? 3.576 -8.897 -13.652 1.00 92.81 92 SER A C 1
ATOM 673 O O . SER A 1 92 ? 4.184 -8.828 -14.713 1.00 92.81 92 SER A O 1
ATOM 675 N N . TRP A 1 93 ? 3.718 -9.929 -12.813 1.00 93.06 93 TRP A N 1
ATOM 676 C CA . TRP A 1 93 ? 4.597 -11.070 -13.075 1.00 93.06 93 TRP A CA 1
ATOM 677 C C . TRP A 1 93 ? 4.301 -11.711 -14.428 1.00 93.06 93 TRP A C 1
ATOM 679 O O . TRP A 1 93 ? 5.192 -11.771 -15.269 1.00 93.06 93 TRP A O 1
ATOM 689 N N . PHE A 1 94 ? 3.048 -12.098 -14.683 1.00 92.62 94 PHE A N 1
ATOM 690 C CA . PHE A 1 94 ? 2.666 -12.699 -15.964 1.00 92.62 94 PHE A CA 1
ATOM 691 C C . PHE A 1 94 ? 2.917 -11.774 -17.157 1.00 92.62 94 PHE A C 1
ATOM 693 O O . PHE A 1 94 ? 3.324 -12.236 -18.224 1.00 92.62 94 PHE A O 1
ATOM 700 N N . HIS A 1 95 ? 2.713 -10.468 -16.980 1.00 89.44 95 HIS A N 1
ATOM 701 C CA . HIS A 1 95 ? 2.981 -9.499 -18.034 1.00 89.44 95 HIS A CA 1
ATOM 702 C C . HIS A 1 95 ? 4.476 -9.423 -18.378 1.00 89.44 95 HIS A C 1
ATOM 704 O O . HIS A 1 95 ? 4.847 -9.482 -19.549 1.00 89.44 95 HIS A O 1
ATOM 710 N N . PHE A 1 96 ? 5.341 -9.328 -17.365 1.00 90.25 96 PHE A N 1
ATOM 711 C CA . PHE A 1 96 ? 6.789 -9.294 -17.577 1.00 90.25 96 PHE A CA 1
ATOM 712 C C . PHE A 1 96 ? 7.337 -10.627 -18.087 1.00 90.25 96 PHE A C 1
ATOM 714 O O . PHE A 1 96 ? 8.250 -10.610 -18.905 1.00 90.25 96 PHE A O 1
ATOM 721 N N . GLU A 1 97 ? 6.771 -11.756 -17.662 1.00 91.12 97 GLU A N 1
ATOM 722 C CA . GLU A 1 97 ? 7.131 -13.075 -18.187 1.00 91.12 97 GLU A CA 1
ATOM 723 C C . GLU A 1 97 ? 6.842 -13.167 -19.689 1.00 91.12 97 GLU A C 1
ATOM 725 O O . GLU A 1 97 ? 7.737 -13.437 -20.481 1.00 91.12 97 GLU A O 1
ATOM 730 N N . THR A 1 98 ? 5.634 -12.775 -20.103 1.00 90.69 98 THR A N 1
ATOM 731 C CA . THR A 1 98 ? 5.242 -12.760 -21.523 1.00 90.69 98 THR A CA 1
ATOM 732 C C . THR A 1 98 ? 6.157 -11.856 -22.357 1.00 90.69 98 THR A C 1
ATOM 734 O O . THR A 1 98 ? 6.520 -12.183 -23.489 1.00 90.69 98 THR A O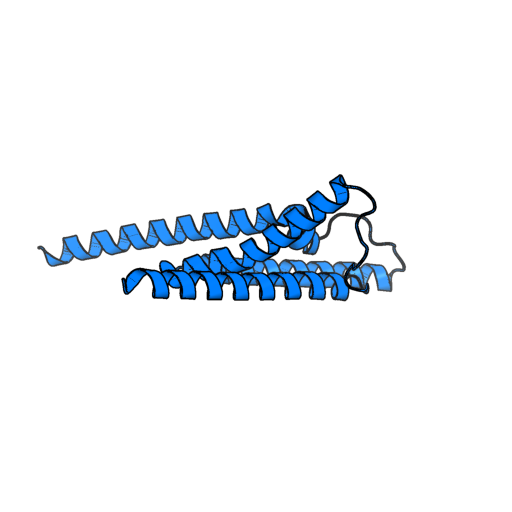 1
ATOM 737 N N . ALA A 1 99 ? 6.554 -10.703 -21.811 1.00 90.19 99 ALA A N 1
ATOM 738 C CA . ALA A 1 99 ? 7.472 -9.795 -22.490 1.00 90.19 99 ALA A CA 1
ATOM 739 C C . ALA A 1 99 ? 8.880 -10.398 -22.648 1.00 90.19 99 ALA A C 1
ATOM 741 O O . ALA A 1 99 ? 9.497 -10.231 -23.699 1.00 90.19 99 ALA A O 1
ATOM 742 N N . ARG A 1 100 ? 9.372 -11.143 -21.646 1.00 90.31 100 ARG A N 1
ATOM 743 C CA . ARG A 1 100 ? 10.648 -11.874 -21.737 1.00 90.31 100 ARG A CA 1
ATOM 744 C C . ARG A 1 100 ? 10.588 -12.959 -22.805 1.00 90.31 100 ARG A C 1
ATOM 746 O O . ARG A 1 100 ? 11.484 -13.012 -23.641 1.00 90.31 100 ARG A O 1
ATOM 753 N N . ASP A 1 101 ? 9.520 -13.751 -22.815 1.00 92.12 101 ASP A N 1
ATOM 754 C CA . ASP A 1 101 ? 9.347 -14.866 -23.753 1.00 92.12 101 ASP A CA 1
ATOM 755 C C . ASP A 1 101 ? 9.274 -14.402 -25.213 1.00 92.12 101 ASP A C 1
ATOM 757 O O . ASP A 1 101 ? 9.748 -15.079 -26.123 1.00 92.12 101 ASP A O 1
ATOM 761 N N . THR A 1 102 ? 8.702 -13.221 -25.449 1.00 92.94 102 THR A N 1
ATOM 762 C CA . THR A 1 102 ? 8.539 -12.644 -26.794 1.00 92.94 102 THR A CA 1
ATOM 763 C C . THR A 1 102 ? 9.694 -11.737 -27.220 1.00 92.94 102 THR A C 1
ATOM 765 O O . THR A 1 102 ? 9.716 -11.268 -28.358 1.00 92.94 102 THR A O 1
ATOM 768 N N . GLY A 1 103 ? 10.641 -11.447 -26.321 1.00 90.94 103 GLY A N 1
ATOM 769 C CA . GLY A 1 103 ? 11.688 -10.445 -26.544 1.00 90.94 103 GLY A CA 1
ATOM 770 C C . GLY A 1 103 ? 11.155 -9.010 -26.670 1.00 90.94 103 GLY A C 1
ATOM 771 O O . GLY A 1 103 ? 11.883 -8.115 -27.103 1.00 90.94 103 GLY A O 1
ATOM 772 N N . ALA A 1 104 ? 9.889 -8.772 -26.315 1.00 89.06 104 ALA A N 1
ATOM 773 C CA . ALA A 1 104 ? 9.280 -7.454 -26.359 1.00 89.06 104 ALA A CA 1
ATOM 774 C C . ALA A 1 104 ? 9.780 -6.584 -25.198 1.00 89.06 104 ALA A C 1
ATOM 776 O O . ALA A 1 104 ? 9.981 -7.045 -24.074 1.00 89.06 104 ALA A O 1
ATOM 777 N N . THR A 1 105 ? 9.938 -5.283 -25.445 1.00 85.00 105 THR A N 1
ATOM 778 C CA . THR A 1 105 ? 10.199 -4.334 -24.358 1.00 85.00 105 THR A CA 1
ATOM 779 C C . THR A 1 105 ? 8.876 -4.000 -23.667 1.00 85.00 105 THR A C 1
ATOM 781 O O . THR A 1 105 ? 7.977 -3.489 -24.335 1.00 85.00 105 THR A O 1
ATOM 784 N N . PRO A 1 106 ? 8.732 -4.227 -22.349 1.00 79.94 106 PRO A N 1
ATOM 785 C CA . PRO A 1 106 ? 7.517 -3.857 -21.642 1.00 79.94 106 PRO A CA 1
ATOM 786 C C . PRO A 1 106 ? 7.341 -2.328 -21.668 1.00 79.94 106 PRO A C 1
ATOM 788 O O . PRO A 1 106 ? 8.085 -1.604 -21.001 1.00 79.94 106 PRO A O 1
ATOM 791 N N . THR A 1 107 ? 6.304 -1.826 -22.343 1.00 77.56 107 THR A N 1
ATOM 792 C CA . THR A 1 107 ? 5.893 -0.410 -22.305 1.00 77.56 107 THR A CA 1
ATOM 793 C C . THR A 1 107 ? 4.573 -0.191 -21.555 1.00 77.56 107 THR A C 1
ATOM 795 O O . THR A 1 107 ? 3.573 -0.824 -21.883 1.00 77.56 107 THR A O 1
ATOM 798 N N . GLY A 1 108 ? 4.535 0.764 -20.616 1.00 77.31 108 GLY A N 1
ATOM 799 C CA . GLY A 1 108 ? 3.295 1.223 -19.971 1.00 77.31 108 GLY A CA 1
ATOM 800 C C . GLY A 1 108 ? 3.307 1.204 -18.438 1.00 77.31 108 GLY A C 1
ATOM 801 O O . GLY A 1 108 ? 4.328 0.937 -17.802 1.00 77.31 108 GLY A O 1
ATOM 802 N N . LEU A 1 109 ? 2.146 1.529 -17.856 1.00 79.50 109 LEU A N 1
ATOM 803 C CA . LEU A 1 109 ? 1.854 1.351 -16.432 1.00 79.50 109 LEU A CA 1
ATOM 804 C C . LEU A 1 109 ? 1.335 -0.070 -16.201 1.00 79.50 109 LEU A C 1
ATOM 806 O O . LEU A 1 109 ? 0.415 -0.513 -16.885 1.00 79.50 109 LEU A O 1
ATOM 810 N N . TYR A 1 110 ? 1.891 -0.753 -15.204 1.00 86.62 110 TYR A N 1
ATOM 811 C CA . TYR A 1 110 ? 1.487 -2.113 -14.836 1.00 86.62 110 TYR A CA 1
ATOM 812 C C . TYR A 1 110 ? 0.793 -2.131 -13.484 1.00 86.62 110 TYR A C 1
ATOM 814 O O . TYR A 1 110 ? 0.784 -1.136 -12.760 1.00 86.62 110 TYR A O 1
ATOM 822 N N . ALA A 1 111 ? 0.205 -3.268 -13.126 1.00 82.69 111 ALA A N 1
ATOM 823 C CA . ALA A 1 111 ? -0.565 -3.372 -11.895 1.00 82.69 111 ALA A CA 1
ATOM 824 C C . ALA A 1 111 ? 0.291 -3.099 -10.638 1.00 82.69 111 ALA A C 1
ATOM 826 O O . ALA A 1 111 ? -0.199 -2.482 -9.698 1.00 82.69 111 ALA A O 1
ATOM 827 N N . ASP A 1 112 ? 1.587 -3.428 -10.639 1.00 83.12 112 ASP A N 1
ATOM 828 C CA . ASP A 1 112 ? 2.542 -3.070 -9.576 1.00 83.12 112 ASP A CA 1
ATOM 829 C C . ASP A 1 112 ? 2.729 -1.545 -9.428 1.00 83.12 112 ASP A C 1
ATOM 831 O O . ASP A 1 112 ? 3.049 -1.044 -8.348 1.00 83.12 112 ASP A O 1
ATOM 835 N N . SER A 1 113 ? 2.447 -0.778 -10.485 1.00 86.12 113 SER A N 1
ATOM 836 C CA . SER A 1 113 ? 2.507 0.686 -10.480 1.00 86.12 113 SER A CA 1
ATOM 837 C C . SER A 1 113 ? 1.405 1.290 -9.603 1.00 86.12 113 SER A C 1
ATOM 839 O O . SER A 1 113 ? 1.534 2.443 -9.192 1.00 86.12 113 SER A O 1
ATOM 841 N N . LEU A 1 114 ? 0.379 0.505 -9.230 1.00 82.25 114 LEU A N 1
ATOM 842 C CA . LEU A 1 114 ? -0.586 0.857 -8.182 1.00 82.25 114 LEU A CA 1
ATOM 843 C C . LEU A 1 114 ? 0.055 1.011 -6.809 1.00 82.25 114 LEU A C 1
ATOM 845 O O . LEU A 1 114 ? -0.470 1.755 -5.996 1.00 82.25 114 LEU A O 1
ATOM 849 N N . PHE A 1 115 ? 1.166 0.330 -6.542 1.00 83.56 115 PHE A N 1
ATOM 850 C CA . PHE A 1 115 ? 1.870 0.421 -5.265 1.00 83.56 115 PHE A CA 1
ATOM 851 C C . PHE A 1 115 ? 3.073 1.369 -5.338 1.00 83.56 115 PHE A C 1
ATOM 853 O O . PHE A 1 115 ? 3.490 1.894 -4.316 1.00 83.56 115 PHE A O 1
ATOM 860 N N . GLY A 1 116 ? 3.591 1.661 -6.535 1.00 81.75 116 GLY A N 1
ATOM 861 C CA . GLY A 1 116 ? 4.625 2.683 -6.734 1.00 81.75 116 GLY A CA 1
ATOM 862 C C . GLY A 1 116 ? 4.060 4.088 -6.956 1.00 81.75 116 GLY A C 1
ATOM 863 O O . GLY A 1 116 ? 4.201 4.974 -6.124 1.00 81.75 116 GLY A O 1
ATOM 864 N N . VAL A 1 117 ? 3.414 4.309 -8.100 1.00 85.06 117 VAL A N 1
ATOM 865 C CA . VAL A 1 117 ? 3.017 5.650 -8.566 1.00 85.06 117 VAL A CA 1
ATOM 866 C C . VAL A 1 117 ? 1.621 6.024 -8.075 1.00 85.06 117 VAL A C 1
ATOM 868 O O . VAL A 1 117 ? 1.378 7.151 -7.654 1.00 85.06 117 VAL A O 1
ATOM 871 N N . LEU A 1 118 ? 0.697 5.066 -8.115 1.00 90.75 118 LEU A N 1
ATOM 872 C CA . LEU A 1 118 ? -0.722 5.286 -7.843 1.00 90.75 118 LEU A CA 1
ATOM 873 C C . LEU A 1 118 ? -1.139 4.754 -6.467 1.00 90.75 118 LEU A C 1
ATOM 875 O O . LEU A 1 118 ? -2.289 4.367 -6.295 1.00 90.75 118 LEU A O 1
ATOM 879 N N . TRP A 1 119 ? -0.234 4.758 -5.481 1.00 91.31 119 TRP A N 1
ATOM 880 C CA . TRP A 1 119 ? -0.439 4.206 -4.126 1.00 91.31 119 TRP A CA 1
ATOM 881 C C . TRP A 1 119 ? -1.671 4.768 -3.399 1.00 91.31 119 TRP A C 1
ATOM 883 O O . TRP A 1 119 ? -2.268 4.106 -2.547 1.00 91.31 119 TRP A O 1
ATOM 893 N N . PHE A 1 120 ? -2.101 5.978 -3.756 1.00 93.50 120 PHE A N 1
ATOM 894 C CA . PHE A 1 120 ? -3.309 6.594 -3.216 1.00 93.50 120 PHE A CA 1
ATOM 895 C C . PHE A 1 120 ? -4.593 5.865 -3.651 1.00 93.50 120 PHE A C 1
ATOM 897 O O . PHE A 1 120 ? -5.583 5.910 -2.926 1.00 93.50 120 PHE A O 1
ATOM 904 N N . VAL A 1 121 ? -4.584 5.155 -4.787 1.00 95.69 121 VAL A N 1
ATOM 905 C CA . VAL A 1 121 ? -5.724 4.368 -5.289 1.00 95.69 121 VAL A CA 1
ATOM 906 C C . VAL A 1 121 ? -6.032 3.172 -4.378 1.00 95.69 121 VAL A C 1
ATOM 908 O O . VAL A 1 121 ? -7.145 3.125 -3.848 1.00 95.69 121 VAL A O 1
ATOM 911 N N . PRO A 1 122 ? -5.102 2.226 -4.113 1.00 94.38 122 PRO A N 1
ATOM 912 C CA . PRO A 1 122 ? -5.370 1.145 -3.170 1.00 94.38 122 PRO A CA 1
ATOM 913 C C . PRO A 1 122 ? -5.658 1.675 -1.761 1.00 94.38 122 PRO A C 1
ATOM 915 O O . PRO A 1 122 ? -6.497 1.103 -1.067 1.00 94.38 122 PRO A O 1
ATOM 918 N N . LEU A 1 123 ? -5.056 2.799 -1.349 1.00 93.94 123 LEU A N 1
ATOM 919 C CA . LEU A 1 123 ? -5.357 3.408 -0.053 1.00 93.94 123 LEU A CA 1
ATOM 920 C C . LEU A 1 123 ? -6.815 3.879 0.017 1.00 93.94 123 LEU A C 1
ATOM 922 O O . LEU A 1 123 ? -7.502 3.593 0.997 1.00 93.94 123 LEU A O 1
ATOM 926 N N . ALA A 1 124 ? -7.304 4.557 -1.024 1.00 96.81 124 ALA A N 1
ATOM 927 C CA . ALA A 1 124 ? -8.692 4.993 -1.110 1.00 96.81 124 ALA A CA 1
ATOM 928 C C . ALA A 1 124 ? -9.660 3.802 -1.053 1.00 96.81 124 ALA A C 1
ATOM 930 O O . ALA A 1 124 ? -10.620 3.836 -0.286 1.00 96.81 124 ALA A O 1
ATOM 931 N N . VAL A 1 125 ? -9.378 2.719 -1.786 1.00 96.88 125 VAL A N 1
ATOM 932 C CA . VAL A 1 125 ? -10.198 1.494 -1.758 1.00 96.88 125 VAL A CA 1
ATOM 933 C C . VAL A 1 125 ? -10.250 0.893 -0.351 1.00 96.88 125 VAL A C 1
ATOM 935 O O . VAL A 1 125 ? -11.331 0.611 0.168 1.00 96.88 125 VAL A O 1
ATOM 938 N N . VAL A 1 126 ? -9.096 0.742 0.302 1.00 96.62 126 VAL A N 1
ATOM 939 C CA . VAL A 1 126 ? -8.985 0.202 1.666 1.00 96.62 126 VAL A CA 1
ATOM 940 C C . VAL A 1 126 ? -9.754 1.063 2.674 1.00 96.62 126 VAL A C 1
ATOM 942 O O . VAL A 1 126 ? -10.455 0.529 3.537 1.00 96.62 126 VAL A O 1
ATOM 945 N N . LEU A 1 127 ? -9.666 2.391 2.559 1.00 97.12 127 LEU A N 1
ATOM 946 C CA . LEU A 1 127 ? -10.395 3.326 3.416 1.00 97.12 127 LEU A CA 1
ATOM 947 C C . LEU A 1 127 ? -11.908 3.251 3.197 1.00 97.12 127 LEU A C 1
ATOM 949 O O . LEU A 1 127 ? -12.649 3.169 4.175 1.00 97.12 127 LEU A O 1
ATOM 953 N N . LEU A 1 128 ? -12.368 3.226 1.944 1.00 97.81 128 LEU A N 1
ATOM 954 C CA . LEU A 1 128 ? -13.790 3.100 1.612 1.00 97.81 128 LEU A CA 1
ATOM 955 C C . LEU A 1 128 ? -14.377 1.801 2.168 1.00 97.81 128 LEU A C 1
ATOM 957 O O . LEU A 1 128 ? -15.423 1.825 2.814 1.00 97.81 128 LEU A O 1
ATOM 961 N N . LEU A 1 129 ? -13.675 0.679 2.004 1.00 97.31 129 LEU A N 1
ATOM 962 C CA . LEU A 1 129 ? -14.097 -0.601 2.575 1.00 97.31 129 LEU A CA 1
ATOM 963 C C . LEU A 1 129 ? -14.123 -0.571 4.107 1.00 97.31 129 LEU A C 1
ATOM 965 O O . LEU A 1 129 ? -15.024 -1.144 4.716 1.00 97.31 129 LEU A O 1
ATOM 969 N N . GLY A 1 130 ? -13.186 0.140 4.736 1.00 96.06 130 GLY A N 1
ATOM 970 C CA . GLY A 1 130 ? -13.201 0.373 6.179 1.00 96.06 130 GLY A CA 1
ATOM 971 C C . GLY A 1 130 ? -14.394 1.201 6.642 1.00 96.06 130 GLY A C 1
ATOM 972 O O . GLY A 1 130 ? -14.999 0.865 7.658 1.00 96.06 130 GLY A O 1
ATOM 973 N N . ILE A 1 131 ? -14.767 2.242 5.893 1.00 96.44 131 ILE A N 1
ATOM 974 C CA . ILE A 1 131 ? -15.959 3.057 6.165 1.00 96.44 131 ILE A CA 1
ATOM 975 C C . ILE A 1 131 ? -17.222 2.198 6.056 1.00 96.44 131 ILE A C 1
ATOM 977 O O . ILE A 1 131 ? -18.061 2.244 6.955 1.00 96.44 131 ILE A O 1
ATOM 981 N N . VAL A 1 132 ? -17.336 1.381 5.004 1.00 97.31 132 VAL A N 1
ATOM 982 C CA . VAL A 1 132 ? -18.474 0.472 4.805 1.00 97.31 132 VAL A CA 1
ATOM 983 C C . VAL A 1 132 ? -18.565 -0.545 5.943 1.00 97.31 132 VAL A C 1
ATOM 985 O O . VAL A 1 132 ? -19.610 -0.646 6.582 1.00 97.31 132 VAL A O 1
ATOM 988 N N . GLU A 1 133 ? -17.479 -1.257 6.256 1.00 96.44 133 GLU A N 1
ATOM 989 C CA . GLU A 1 133 ? -17.462 -2.236 7.352 1.00 96.44 133 GLU A CA 1
ATOM 990 C C . GLU A 1 133 ? -17.817 -1.578 8.693 1.00 96.44 133 GLU A C 1
ATOM 992 O O . GLU A 1 133 ? -18.593 -2.128 9.477 1.00 96.44 133 GLU A O 1
ATOM 997 N N . TYR A 1 134 ? -17.290 -0.378 8.948 1.00 95.19 134 TYR A N 1
ATOM 998 C CA . TYR A 1 134 ? -17.591 0.376 10.157 1.00 95.19 134 TYR A CA 1
ATOM 999 C C . TYR A 1 134 ? -19.074 0.754 10.249 1.00 95.19 134 TYR A C 1
ATOM 1001 O O . TYR A 1 134 ? -19.694 0.500 11.279 1.00 95.19 134 TYR A O 1
ATOM 1009 N N . ALA A 1 135 ? -19.653 1.308 9.181 1.00 94.62 135 ALA A N 1
ATOM 1010 C CA . ALA A 1 135 ? -21.058 1.712 9.137 1.00 94.62 135 ALA A CA 1
ATOM 1011 C C . ALA A 1 135 ? -22.022 0.524 9.293 1.00 94.62 135 ALA A C 1
ATOM 1013 O O . ALA A 1 135 ? -23.071 0.646 9.923 1.00 94.62 135 ALA A O 1
ATOM 1014 N N . VAL A 1 136 ? -21.661 -0.636 8.741 1.00 94.12 136 VAL A N 1
ATOM 1015 C CA . VAL A 1 136 ? -22.429 -1.875 8.888 1.00 94.12 136 VAL A CA 1
ATOM 1016 C C . VAL A 1 136 ? -22.420 -2.340 10.347 1.00 94.12 136 VAL A C 1
ATOM 1018 O O . VAL A 1 136 ? -23.479 -2.592 10.921 1.00 94.12 136 VAL A O 1
ATOM 1021 N N . ARG A 1 137 ? -21.242 -2.401 10.980 1.00 92.62 137 ARG A N 1
ATOM 1022 C CA . ARG A 1 137 ? -21.107 -2.852 12.375 1.00 92.62 137 ARG A CA 1
ATOM 1023 C C . ARG A 1 137 ? -21.849 -1.950 13.359 1.00 92.62 137 ARG A C 1
ATOM 1025 O O . ARG A 1 137 ? -22.559 -2.458 14.220 1.00 92.62 137 ARG A O 1
ATOM 1032 N N . THR A 1 138 ? -21.748 -0.631 13.203 1.00 91.31 138 THR A N 1
ATOM 1033 C CA . THR A 1 138 ? -22.417 0.311 14.113 1.00 91.31 138 THR A CA 1
ATOM 1034 C C . THR A 1 138 ? -23.941 0.222 14.046 1.00 91.31 138 THR A C 1
ATOM 1036 O O . THR A 1 138 ? -24.588 0.342 15.083 1.00 91.31 138 THR A O 1
ATOM 1039 N N . ARG A 1 139 ? -24.525 -0.043 12.868 1.00 89.38 139 ARG A N 1
ATOM 1040 C CA . ARG A 1 139 ? -25.977 -0.256 12.730 1.00 89.38 139 ARG A CA 1
ATOM 1041 C C . ARG A 1 139 ? -26.452 -1.546 13.399 1.00 89.38 139 ARG A C 1
ATOM 1043 O O . ARG A 1 139 ? -27.501 -1.556 14.037 1.00 89.38 139 ARG A O 1
ATOM 1050 N N . PHE A 1 140 ? -25.703 -2.638 13.269 1.00 83.56 140 PHE A N 1
ATOM 1051 C CA . PHE A 1 140 ? -26.092 -3.909 13.888 1.00 83.56 140 PHE A CA 1
ATOM 1052 C C . PHE A 1 140 ? -25.969 -3.889 15.413 1.00 83.56 140 PHE A C 1
ATOM 1054 O O . PHE A 1 140 ? -26.825 -4.452 16.100 1.00 83.56 140 PHE A O 1
ATOM 1061 N N . ASP A 1 141 ? -24.964 -3.196 15.949 1.00 80.75 141 ASP A N 1
ATOM 1062 C 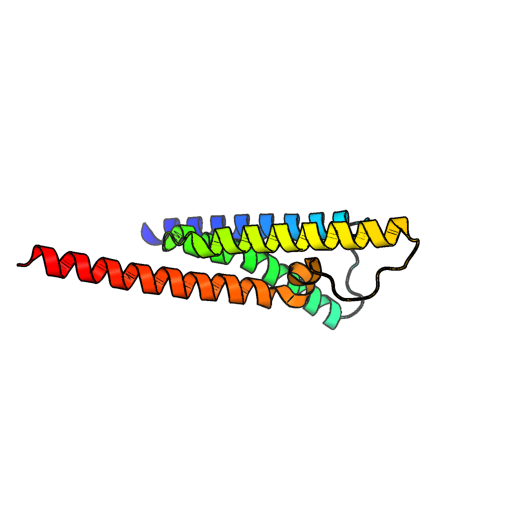CA . ASP A 1 141 ? -24.800 -3.057 17.395 1.00 80.75 141 ASP A CA 1
ATOM 1063 C C . ASP A 1 141 ? -25.960 -2.266 18.023 1.00 80.75 141 ASP A C 1
ATOM 1065 O O . ASP A 1 141 ? -26.459 -2.657 19.078 1.00 80.75 141 ASP A O 1
ATOM 1069 N N . SER A 1 142 ? -26.468 -1.215 17.365 1.00 73.12 142 SER A N 1
ATOM 1070 C CA . SER A 1 142 ? -27.599 -0.432 17.888 1.00 73.12 142 SER A CA 1
ATOM 1071 C C . SER A 1 142 ? -28.913 -1.219 17.945 1.00 73.12 142 SER A C 1
ATOM 1073 O O . SER A 1 142 ? -29.678 -1.054 18.892 1.00 73.12 142 SER A O 1
ATOM 1075 N N . HIS A 1 143 ? -29.168 -2.119 16.989 1.00 63.25 143 HIS A N 1
ATOM 1076 C CA . HIS A 1 143 ? -30.392 -2.931 16.981 1.00 63.25 143 HIS A CA 1
ATOM 1077 C C . HIS A 1 143 ? -30.438 -3.978 18.104 1.00 63.25 143 HIS A C 1
ATOM 1079 O O . HIS A 1 143 ? -31.520 -4.294 18.598 1.00 63.25 143 HIS A O 1
ATOM 1085 N N . ARG A 1 144 ? -29.284 -4.496 18.552 1.00 67.69 144 ARG A N 1
ATOM 1086 C CA . ARG A 1 144 ? -29.231 -5.463 19.663 1.00 67.69 144 ARG A CA 1
ATOM 1087 C C . ARG A 1 144 ? -29.682 -4.871 20.999 1.00 67.69 144 ARG A C 1
ATOM 1089 O O . ARG A 1 144 ? -30.258 -5.599 21.796 1.00 67.69 144 ARG A O 1
ATOM 1096 N N . PHE A 1 145 ? -29.459 -3.580 21.244 1.00 62.44 145 PHE A N 1
ATOM 1097 C CA . PHE A 1 145 ? -29.865 -2.948 22.504 1.00 62.44 145 PHE A CA 1
ATOM 1098 C C . PHE A 1 145 ? -31.376 -2.705 22.591 1.00 62.44 145 PHE A C 1
ATOM 1100 O O . PHE A 1 145 ? -31.951 -2.876 23.661 1.00 62.44 145 PHE A O 1
ATOM 1107 N N . SER A 1 146 ? -32.037 -2.391 21.474 1.00 72.38 146 SER A N 1
ATOM 1108 C CA . SER A 1 146 ? -33.492 -2.179 21.449 1.00 72.38 146 SER A CA 1
ATOM 1109 C C . SER A 1 146 ? -34.302 -3.466 21.646 1.00 72.38 146 SER A C 1
ATOM 1111 O O . SER A 1 146 ? -35.421 -3.405 22.136 1.00 72.38 146 SER A O 1
ATOM 1113 N N . ALA A 1 147 ? -33.749 -4.631 21.292 1.00 64.19 147 ALA A N 1
ATOM 1114 C CA . ALA A 1 147 ? -34.424 -5.922 21.449 1.00 64.19 147 ALA A CA 1
ATOM 1115 C C . ALA A 1 147 ? -34.340 -6.508 22.874 1.00 64.19 147 ALA A C 1
ATOM 1117 O O . ALA A 1 147 ? -35.064 -7.445 23.175 1.00 64.19 147 ALA A O 1
ATOM 1118 N N . VAL A 1 148 ? -33.456 -5.988 23.736 1.00 70.75 148 VAL A N 1
ATOM 1119 C CA . VAL A 1 148 ? -33.280 -6.451 25.131 1.00 70.75 148 VAL A CA 1
ATOM 1120 C C . VAL A 1 148 ? -34.117 -5.628 26.124 1.00 70.75 148 VAL A C 1
ATOM 1122 O O . VAL A 1 148 ? -34.265 -6.015 27.277 1.00 70.75 148 VAL A O 1
ATOM 1125 N N . GLN A 1 149 ? -34.657 -4.483 25.696 1.00 65.19 149 GLN A N 1
ATOM 1126 C CA . GLN A 1 149 ? -35.442 -3.578 26.546 1.00 65.19 149 GLN A CA 1
ATOM 1127 C C . GLN A 1 149 ? -36.965 -3.765 26.438 1.00 65.19 149 GLN A C 1
ATOM 1129 O O . GLN A 1 149 ? -37.694 -3.062 27.133 1.00 65.19 149 GLN A O 1
ATOM 1134 N N . ASN A 1 150 ? -37.427 -4.704 25.608 1.00 53.69 150 ASN A N 1
ATOM 1135 C CA . ASN A 1 150 ? -38.829 -5.117 25.491 1.00 53.69 150 ASN A CA 1
ATOM 1136 C C . ASN A 1 150 ? -38.984 -6.564 25.958 1.00 53.69 150 ASN A C 1
ATOM 1138 O O . ASN A 1 150 ? -40.081 -6.892 26.454 1.00 53.69 150 ASN A O 1
#

Mean predicted aligned error: 6.32 Å